Protein AF-A0A921SS29-F1 (afdb_monomer_lite)

Structure (mmCIF, N/CA/C/O backbone):
data_AF-A0A921SS29-F1
#
_entry.id   AF-A0A921SS29-F1
#
loop_
_atom_site.group_PDB
_atom_site.id
_atom_site.type_symbol
_atom_site.label_atom_id
_atom_site.label_alt_id
_atom_site.label_comp_id
_atom_site.label_asym_id
_atom_site.label_entity_id
_atom_site.label_seq_id
_atom_site.pdbx_PDB_ins_code
_atom_site.Cartn_x
_atom_site.Cartn_y
_atom_site.Cartn_z
_atom_site.occupancy
_atom_site.B_iso_or_equiv
_atom_site.auth_seq_id
_atom_site.auth_comp_id
_atom_site.auth_asym_id
_atom_site.auth_atom_id
_atom_site.pdbx_PDB_model_num
ATOM 1 N N . MET A 1 1 ? -11.984 15.718 1.045 1.00 60.31 1 MET A N 1
ATOM 2 C CA . MET A 1 1 ? -11.430 14.626 1.868 1.00 60.31 1 MET A CA 1
ATOM 3 C C . MET A 1 1 ? -12.559 13.961 2.644 1.00 60.31 1 MET A C 1
ATOM 5 O O . MET A 1 1 ? -13.223 14.643 3.411 1.00 60.31 1 MET A O 1
ATOM 9 N N . ASP A 1 2 ? -12.836 12.683 2.369 1.00 80.19 2 ASP A N 1
ATOM 10 C CA . ASP A 1 2 ? -13.837 11.865 3.083 1.00 80.19 2 ASP A CA 1
ATOM 11 C C . ASP A 1 2 ? -13.254 11.459 4.448 1.00 80.19 2 ASP A C 1
ATOM 13 O O . ASP A 1 2 ? -12.187 10.848 4.505 1.00 80.19 2 ASP A O 1
ATOM 17 N N . GLU A 1 3 ? -13.930 11.812 5.544 1.00 81.38 3 GLU A N 1
ATOM 18 C CA . GLU A 1 3 ? -13.481 11.567 6.923 1.00 81.38 3 GLU A CA 1
ATOM 19 C C . GLU A 1 3 ? -13.143 10.090 7.183 1.00 81.38 3 GLU A C 1
ATOM 21 O O . GLU A 1 3 ? -12.163 9.791 7.869 1.00 81.38 3 GLU A O 1
ATOM 26 N N . ARG A 1 4 ? -13.887 9.149 6.576 1.00 84.06 4 ARG A N 1
ATOM 27 C CA . ARG A 1 4 ? -13.598 7.713 6.727 1.00 84.06 4 ARG A CA 1
ATOM 28 C C . ARG A 1 4 ? -12.243 7.334 6.136 1.00 84.06 4 ARG A C 1
ATOM 30 O O . ARG A 1 4 ? -11.561 6.480 6.696 1.00 84.06 4 ARG A O 1
ATOM 37 N N . LYS A 1 5 ? -11.851 7.964 5.024 1.00 78.56 5 LYS A N 1
ATOM 38 C CA . LYS A 1 5 ? -10.570 7.703 4.352 1.00 78.56 5 LYS A CA 1
ATOM 39 C C . LYS A 1 5 ? -9.403 8.223 5.175 1.00 78.56 5 LYS A C 1
ATOM 41 O O . LYS A 1 5 ? -8.446 7.491 5.398 1.00 78.56 5 LYS A O 1
ATOM 46 N N . GLU A 1 6 ? -9.515 9.441 5.706 1.00 79.44 6 GLU A N 1
ATOM 47 C CA . GLU A 1 6 ? -8.480 9.987 6.589 1.00 79.44 6 GLU A CA 1
ATOM 48 C C . GLU A 1 6 ? -8.333 9.120 7.846 1.00 79.44 6 GLU A C 1
ATOM 50 O O . GLU A 1 6 ? -7.212 8.819 8.255 1.00 79.44 6 GLU A O 1
ATOM 55 N N . LEU A 1 7 ? -9.440 8.631 8.418 1.00 83.75 7 LEU A N 1
ATOM 56 C CA . LEU A 1 7 ? -9.383 7.694 9.539 1.00 83.75 7 LEU A CA 1
ATOM 57 C C . LEU A 1 7 ? -8.688 6.382 9.145 1.00 83.75 7 LEU A C 1
ATOM 59 O O . LEU A 1 7 ? -7.780 5.940 9.846 1.00 83.75 7 LEU A O 1
ATOM 63 N N . ALA A 1 8 ? -9.046 5.790 8.004 1.00 86.38 8 ALA A N 1
ATOM 64 C CA . ALA A 1 8 ? -8.405 4.583 7.487 1.00 86.38 8 ALA A CA 1
ATOM 65 C C . ALA A 1 8 ? -6.886 4.760 7.307 1.00 86.38 8 ALA A C 1
ATOM 67 O O . ALA A 1 8 ? -6.098 3.913 7.744 1.00 86.38 8 ALA A O 1
ATOM 68 N N . ARG A 1 9 ? -6.459 5.888 6.735 1.00 81.38 9 ARG A N 1
ATOM 69 C CA . ARG A 1 9 ? -5.048 6.236 6.551 1.00 81.38 9 ARG A CA 1
ATOM 70 C C . ARG A 1 9 ? -4.298 6.313 7.876 1.00 81.38 9 ARG A C 1
ATOM 72 O O . ARG A 1 9 ? -3.230 5.716 8.021 1.00 81.38 9 ARG A O 1
ATOM 79 N N . ARG A 1 10 ? -4.867 7.001 8.871 1.00 80.62 10 ARG A N 1
ATOM 80 C CA . ARG A 1 10 ? -4.282 7.101 10.221 1.00 80.62 10 ARG A CA 1
ATOM 81 C C . ARG A 1 10 ? -4.167 5.738 10.887 1.00 80.62 10 ARG A C 1
ATOM 83 O O . ARG A 1 10 ? -3.135 5.439 11.483 1.00 80.62 10 ARG A O 1
ATOM 90 N N . LEU A 1 11 ? -5.186 4.895 10.735 1.00 85.38 11 LEU A N 1
ATOM 91 C CA . LEU A 1 11 ? -5.178 3.533 11.259 1.00 85.38 11 LEU A CA 1
ATOM 92 C C . LEU A 1 11 ? -4.063 2.680 10.629 1.00 85.38 11 LEU A C 1
ATOM 94 O O . LEU A 1 11 ? -3.396 1.960 11.365 1.00 85.38 11 LEU A O 1
ATOM 98 N N . ARG A 1 12 ? -3.786 2.798 9.320 1.00 83.44 12 ARG A N 1
ATOM 99 C CA . ARG A 1 12 ? -2.653 2.101 8.665 1.00 83.44 12 ARG A CA 1
ATOM 100 C C . ARG A 1 12 ? -1.300 2.591 9.165 1.00 83.44 12 ARG A C 1
ATOM 102 O O . ARG A 1 12 ? -0.453 1.777 9.510 1.00 83.44 12 ARG A O 1
ATOM 109 N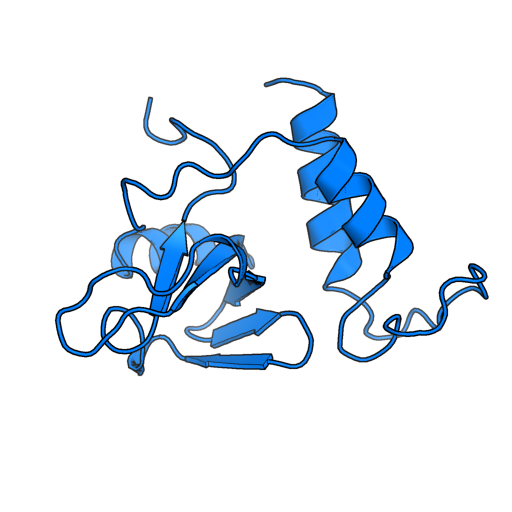 N . GLN A 1 13 ? -1.112 3.906 9.267 1.00 77.25 13 GLN A N 1
ATOM 110 C CA . GLN A 1 13 ? 0.130 4.489 9.794 1.00 77.25 13 GLN A CA 1
ATOM 111 C C . GLN A 1 13 ? 0.417 3.999 11.220 1.00 77.25 13 GLN A C 1
ATOM 113 O O . GLN A 1 13 ? 1.532 3.587 11.543 1.00 77.25 13 GLN A O 1
ATOM 118 N N . MET A 1 14 ? -0.616 3.992 12.066 1.00 75.94 14 MET A N 1
ATOM 119 C CA . MET A 1 14 ? -0.530 3.456 13.422 1.00 75.94 14 MET A CA 1
ATOM 120 C C . MET A 1 14 ? -0.345 1.937 13.441 1.00 75.94 14 MET A C 1
ATOM 122 O O . MET A 1 14 ? 0.276 1.422 14.364 1.00 75.94 14 MET A O 1
ATOM 126 N N . ALA A 1 15 ? -0.867 1.214 12.446 1.00 75.06 15 ALA A N 1
ATOM 127 C CA . ALA A 1 15 ? -0.663 -0.220 12.348 1.00 75.06 15 ALA A CA 1
ATOM 128 C C . ALA A 1 15 ? 0.817 -0.545 12.142 1.00 75.06 15 ALA A C 1
ATOM 130 O O . ALA A 1 15 ? 1.311 -1.383 12.875 1.00 75.06 15 ALA A O 1
ATOM 131 N N . VAL A 1 16 ? 1.534 0.138 11.243 1.00 63.50 16 VAL A N 1
ATOM 132 C CA . VAL A 1 16 ? 2.953 -0.152 10.927 1.00 63.50 16 VAL A CA 1
ATOM 133 C C . VAL A 1 16 ? 3.911 0.208 12.079 1.00 63.50 16 VAL A C 1
ATOM 135 O O . VAL A 1 16 ? 5.004 -0.342 12.185 1.00 63.50 16 VAL A O 1
ATOM 138 N N . THR A 1 17 ? 3.497 1.091 12.992 1.00 56.06 17 THR A N 1
ATOM 139 C CA . THR A 1 17 ? 4.361 1.613 14.061 1.00 56.06 17 THR A CA 1
ATOM 140 C C . THR A 1 17 ? 4.114 0.892 15.389 1.00 56.06 17 THR A C 1
ATOM 142 O O . THR A 1 17 ? 3.393 1.387 16.253 1.00 56.06 17 THR A O 1
ATOM 145 N N . THR A 1 18 ? 4.741 -0.265 15.594 1.00 54.75 18 THR A N 1
ATOM 146 C CA . THR A 1 18 ? 4.839 -0.888 16.930 1.00 54.75 18 THR A CA 1
ATOM 147 C C . THR A 1 18 ? 6.278 -1.271 17.262 1.00 54.75 18 THR A C 1
ATOM 149 O O . THR A 1 18 ? 6.592 -2.430 17.517 1.00 54.75 18 THR A O 1
ATOM 152 N N . GLY A 1 19 ? 7.160 -0.270 17.277 1.00 51.75 19 GLY A N 1
ATOM 153 C CA . GLY A 1 19 ? 8.286 -0.259 18.210 1.00 51.75 19 GLY A CA 1
ATOM 154 C C . GLY A 1 19 ? 7.775 0.268 19.553 1.00 51.75 19 GLY A C 1
ATOM 155 O O . GLY A 1 19 ? 7.129 1.310 19.584 1.00 51.75 19 GLY A O 1
ATOM 156 N N . ASP A 1 20 ? 7.994 -0.487 20.628 1.00 55.94 20 ASP A N 1
ATOM 157 C CA . ASP A 1 20 ? 7.625 -0.230 22.037 1.00 55.94 20 ASP A CA 1
ATOM 158 C C . ASP A 1 20 ? 6.153 -0.390 22.475 1.00 55.94 20 ASP A C 1
ATOM 160 O O . ASP A 1 20 ? 5.904 -0.672 23.651 1.00 55.94 20 ASP A O 1
ATOM 164 N N . LEU A 1 21 ? 5.157 -0.313 21.588 1.00 56.47 21 LEU A N 1
ATOM 165 C CA . LEU A 1 21 ? 3.767 -0.630 21.957 1.00 56.47 21 LEU A CA 1
ATOM 166 C C . LEU A 1 21 ? 3.534 -2.147 21.947 1.00 56.47 21 LEU A C 1
ATOM 168 O O . LEU A 1 21 ? 3.169 -2.739 20.933 1.00 56.47 21 LEU A O 1
ATOM 172 N N . SER A 1 22 ? 3.719 -2.781 23.107 1.00 54.22 22 SER A N 1
ATOM 173 C CA . SER A 1 22 ? 3.240 -4.149 23.329 1.00 54.22 22 SER A CA 1
ATOM 174 C C . SER A 1 22 ? 1.730 -4.204 23.073 1.00 54.22 22 SER A C 1
ATOM 176 O O . SER A 1 22 ? 0.977 -3.401 23.625 1.00 54.22 22 SER A O 1
ATOM 178 N N . CYS A 1 23 ? 1.287 -5.136 22.223 1.00 64.88 23 CYS A N 1
ATOM 179 C CA . CYS A 1 23 ? -0.129 -5.390 21.946 1.00 64.88 23 CYS A CA 1
ATOM 180 C C . CYS A 1 23 ? -0.943 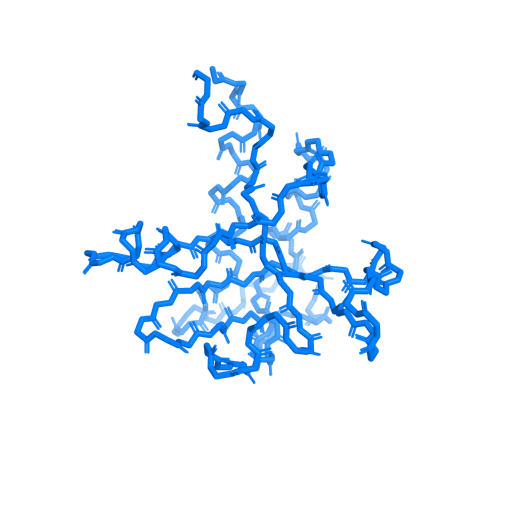-5.406 23.254 1.00 64.88 23 CYS A C 1
ATOM 182 O O . CYS A 1 23 ? -0.636 -6.179 24.158 1.00 64.88 23 CYS A O 1
ATOM 184 N N . LEU A 1 24 ? -2.003 -4.594 23.346 1.00 62.69 24 LEU A N 1
ATOM 185 C CA . LEU A 1 24 ? -2.841 -4.479 24.552 1.00 62.69 24 LEU A CA 1
ATOM 186 C C . LEU A 1 24 ? -3.758 -5.701 24.800 1.00 62.69 24 LEU A C 1
ATOM 188 O O . LEU A 1 24 ? -4.650 -5.625 25.639 1.00 62.69 24 LEU A O 1
ATOM 192 N N . GLY A 1 25 ? -3.575 -6.811 24.074 1.00 63.09 25 GLY A N 1
ATOM 193 C CA . GLY A 1 25 ? -4.435 -7.999 24.171 1.00 63.09 25 GLY A CA 1
ATOM 194 C C . GLY A 1 25 ? -5.793 -7.790 23.502 1.00 63.09 25 GLY A C 1
ATOM 195 O O . GLY A 1 25 ? -6.838 -7.877 24.141 1.00 63.09 25 GLY A O 1
ATOM 196 N N . CYS A 1 26 ? -5.788 -7.458 22.208 1.00 68.12 26 CYS A N 1
ATOM 197 C CA . CYS A 1 26 ? -7.012 -7.149 21.468 1.00 68.12 26 CYS A CA 1
ATOM 198 C C . CYS A 1 26 ? -7.876 -8.373 21.102 1.00 68.12 26 CYS A C 1
ATOM 200 O O . CYS A 1 26 ? -8.930 -8.188 20.496 1.00 68.12 26 CYS A O 1
ATOM 202 N N . GLY A 1 27 ? -7.452 -9.606 21.406 1.00 66.19 27 GLY A N 1
ATOM 203 C CA . GLY A 1 27 ? -8.137 -10.844 21.008 1.00 66.19 27 GLY A CA 1
ATOM 204 C C . GLY A 1 27 ? -7.889 -11.280 19.555 1.00 66.19 27 GLY A C 1
ATOM 205 O O . GLY A 1 27 ? -8.384 -12.324 19.131 1.00 66.19 27 GLY A O 1
ATOM 206 N N . TYR A 1 28 ? -7.128 -10.490 18.785 1.00 67.50 28 TYR A N 1
ATOM 207 C CA . TYR A 1 28 ? -6.680 -10.781 17.414 1.00 67.50 28 TYR A CA 1
ATOM 208 C C . TYR A 1 28 ? -5.159 -10.992 17.364 1.00 67.50 28 TYR A C 1
ATOM 210 O O . TYR A 1 28 ? -4.506 -10.631 16.390 1.00 67.50 28 TYR A O 1
ATOM 218 N N . GLU A 1 29 ? -4.563 -11.545 18.424 1.00 62.28 29 GLU A N 1
ATOM 219 C CA . GLU A 1 29 ? -3.106 -11.579 18.634 1.00 62.28 29 GLU A CA 1
ATOM 220 C C . GLU A 1 29 ? -2.332 -12.294 17.513 1.00 62.28 29 GLU A C 1
ATOM 222 O O . GLU A 1 29 ? -1.126 -12.081 17.352 1.00 62.28 29 GLU A O 1
ATOM 227 N N . ARG A 1 30 ? -3.015 -13.105 16.696 1.00 59.47 30 ARG A N 1
ATOM 228 C CA . ARG A 1 30 ? -2.459 -13.679 15.467 1.00 59.47 30 ARG A CA 1
ATOM 229 C C . ARG A 1 30 ? -2.195 -12.558 14.453 1.00 59.47 30 ARG A C 1
ATOM 231 O O . ARG A 1 30 ? -3.091 -12.145 13.728 1.00 59.47 30 ARG A O 1
ATOM 238 N N . GLY A 1 31 ? -0.951 -12.083 14.404 1.00 61.56 31 GLY A N 1
ATOM 239 C CA . GLY A 1 31 ? -0.502 -11.071 13.440 1.00 61.56 31 GLY A CA 1
ATOM 240 C C . GLY A 1 31 ? -0.307 -9.663 14.009 1.00 61.56 31 GLY A C 1
ATOM 241 O O . GLY A 1 31 ? -0.185 -8.730 13.222 1.00 61.56 31 GLY A O 1
ATOM 242 N N . CYS A 1 32 ? -0.260 -9.491 15.338 1.00 66.44 32 CYS A N 1
ATOM 243 C CA . CYS A 1 32 ? 0.043 -8.205 15.993 1.00 66.44 32 CYS A CA 1
ATOM 244 C C . CYS A 1 32 ? 1.554 -7.895 16.163 1.00 66.44 32 CYS A C 1
ATOM 246 O O . CYS A 1 32 ? 1.896 -6.932 16.839 1.00 66.44 32 CYS A O 1
ATOM 248 N N . SER A 1 33 ? 2.449 -8.748 15.645 1.00 64.81 33 SER A N 1
ATOM 249 C CA . SER A 1 33 ? 3.911 -8.699 15.867 1.00 64.81 33 SER A CA 1
ATOM 250 C C . SER A 1 33 ? 4.607 -7.682 14.935 1.00 64.81 33 SER A C 1
ATOM 252 O O . SER A 1 33 ? 4.127 -6.564 14.800 1.00 64.81 33 SER A O 1
ATOM 254 N N . VAL A 1 34 ? 5.695 -8.051 14.245 1.00 60.66 34 VAL A N 1
ATOM 255 C CA . VAL A 1 34 ? 6.398 -7.216 13.237 1.00 60.66 34 VAL A CA 1
ATOM 256 C C . VAL A 1 34 ? 5.485 -6.689 12.124 1.00 60.66 34 VAL A C 1
ATOM 258 O O . VAL A 1 34 ? 5.826 -5.754 11.412 1.00 60.66 34 VAL A O 1
ATOM 261 N N . HIS A 1 35 ? 4.300 -7.281 12.005 1.00 66.25 35 HIS A N 1
ATOM 262 C CA . HIS A 1 35 ? 3.265 -6.897 11.066 1.00 66.25 35 HIS A CA 1
ATOM 263 C C . HIS A 1 35 ? 2.466 -5.655 11.487 1.00 66.25 35 HIS A C 1
ATOM 265 O O . HIS A 1 35 ? 1.696 -5.121 10.684 1.00 66.25 35 HIS A O 1
ATOM 271 N N . GLY A 1 36 ? 2.582 -5.221 12.748 1.00 71.38 36 GLY A N 1
ATOM 272 C CA . GLY A 1 36 ? 1.779 -4.136 13.297 1.00 71.38 36 GLY A CA 1
ATOM 273 C C . GLY A 1 36 ? 0.467 -4.576 13.946 1.00 71.38 36 GLY A C 1
ATOM 274 O O . GLY A 1 36 ? 0.173 -5.766 14.006 1.00 71.38 36 GLY A O 1
ATOM 275 N N . CYS A 1 37 ? -0.393 -3.650 14.381 1.00 79.88 37 CYS A N 1
ATOM 276 C CA . CYS A 1 37 ? -1.669 -4.002 15.032 1.00 79.88 37 CYS A CA 1
ATOM 277 C C . CYS A 1 37 ? -2.744 -4.527 14.054 1.00 79.88 37 CYS A C 1
ATOM 279 O O . CYS A 1 37 ? -3.249 -3.783 13.209 1.00 79.88 37 CYS A O 1
ATOM 281 N N . ALA A 1 38 ? -3.189 -5.779 14.238 1.00 78.56 38 ALA A N 1
ATOM 282 C CA . ALA A 1 38 ? -4.180 -6.431 13.370 1.00 78.56 38 ALA A CA 1
ATOM 283 C C . ALA A 1 38 ? -5.558 -5.744 13.348 1.00 78.56 38 ALA A C 1
ATOM 285 O O . ALA A 1 38 ? -6.198 -5.677 12.298 1.00 78.56 38 ALA A O 1
ATOM 286 N N . VAL A 1 39 ? -6.007 -5.192 14.482 1.00 80.44 39 VAL A N 1
ATOM 287 C CA . VAL A 1 39 ? -7.297 -4.481 14.568 1.00 80.44 39 VAL A CA 1
ATOM 288 C C . VAL A 1 39 ? -7.267 -3.190 13.763 1.00 80.44 39 VAL A C 1
ATOM 290 O O . VAL A 1 39 ? -8.221 -2.900 13.047 1.00 80.44 39 VAL A O 1
ATOM 293 N N . LEU A 1 40 ? -6.173 -2.429 13.849 1.00 82.06 40 LEU A N 1
ATOM 294 C CA . LEU A 1 40 ? -6.045 -1.166 13.123 1.00 82.06 40 LEU A CA 1
ATOM 295 C C . LEU A 1 40 ? -5.999 -1.401 11.610 1.00 82.06 40 LEU A C 1
ATOM 297 O O . LEU A 1 40 ? -6.680 -0.687 10.876 1.00 82.06 40 LEU A O 1
ATOM 301 N N . ARG A 1 41 ? -5.289 -2.445 11.154 1.00 79.50 41 ARG A N 1
ATOM 302 C CA . ARG A 1 41 ? -5.311 -2.861 9.741 1.00 79.50 41 ARG A CA 1
ATOM 303 C C . ARG A 1 41 ? -6.727 -3.195 9.289 1.00 79.50 41 ARG A C 1
ATOM 305 O O . ARG A 1 41 ? -7.244 -2.554 8.382 1.00 79.50 41 ARG A O 1
ATOM 312 N N . ARG A 1 42 ? -7.402 -4.110 9.996 1.00 83.00 42 ARG A N 1
ATOM 313 C CA . ARG A 1 42 ? -8.748 -4.547 9.603 1.00 83.00 42 ARG A CA 1
ATOM 314 C C . ARG A 1 42 ? -9.767 -3.410 9.631 1.00 83.00 42 ARG A C 1
ATOM 316 O O . ARG A 1 42 ? -10.628 -3.343 8.760 1.00 83.00 42 ARG A O 1
ATOM 323 N N . ALA A 1 43 ? -9.688 -2.527 10.624 1.00 86.88 43 ALA A N 1
ATOM 324 C CA . ALA A 1 43 ? -10.542 -1.348 10.695 1.00 86.88 43 ALA A CA 1
ATOM 325 C C . ALA A 1 43 ? -10.298 -0.415 9.504 1.00 86.88 43 ALA A C 1
ATOM 327 O O . ALA A 1 43 ? -11.256 0.083 8.920 1.00 86.88 43 ALA A O 1
ATOM 328 N N . SER A 1 44 ? -9.040 -0.223 9.106 1.00 85.00 44 SER A N 1
ATOM 329 C CA . SER A 1 44 ? -8.709 0.566 7.924 1.00 85.00 44 SER A CA 1
ATOM 330 C C . SER A 1 44 ? -9.278 -0.030 6.634 1.00 85.00 44 SER A C 1
ATOM 332 O O . SER A 1 44 ? -9.920 0.688 5.865 1.00 85.00 44 SER A O 1
ATOM 334 N N . ASP A 1 45 ? -9.132 -1.344 6.439 1.00 81.75 45 ASP A N 1
ATOM 335 C CA . ASP A 1 45 ? -9.645 -2.048 5.254 1.00 81.75 45 ASP A CA 1
ATOM 336 C C . ASP A 1 45 ? -11.167 -1.922 5.109 1.00 81.75 45 ASP A C 1
ATOM 338 O O . ASP A 1 45 ? -11.694 -1.910 4.002 1.00 81.75 45 ASP A O 1
ATOM 342 N N . LEU A 1 46 ? -11.892 -1.822 6.227 1.00 84.00 46 LEU A N 1
A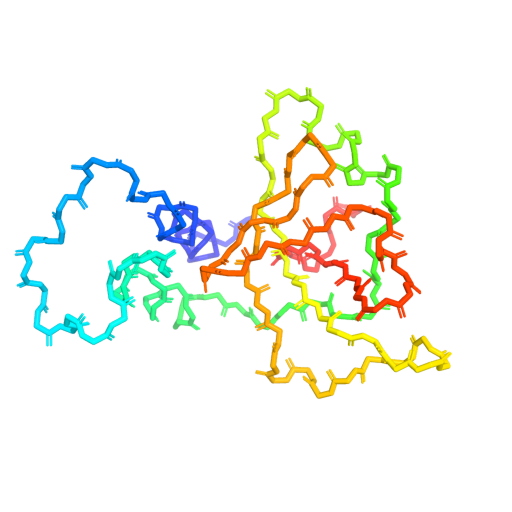TOM 343 C CA . LEU A 1 46 ? -13.344 -1.627 6.226 1.00 84.00 46 LEU A CA 1
ATOM 344 C C . LEU A 1 46 ? -13.759 -0.176 5.939 1.00 84.00 46 LEU A C 1
ATOM 346 O O . LEU A 1 46 ? -14.901 0.064 5.544 1.00 84.00 46 LEU A O 1
ATOM 350 N N . LEU A 1 47 ? -12.877 0.797 6.182 1.00 84.19 47 LEU A N 1
ATOM 351 C CA . LEU A 1 47 ? -13.202 2.224 6.124 1.00 84.19 47 LEU A CA 1
ATOM 352 C C . LEU A 1 47 ? -12.860 2.876 4.778 1.00 84.19 47 LEU A C 1
ATOM 354 O O . LEU A 1 47 ? -13.583 3.786 4.350 1.00 84.19 47 LEU A O 1
ATOM 358 N N . ALA A 1 48 ? -11.788 2.435 4.118 1.00 74.25 48 ALA A N 1
ATOM 359 C CA . ALA A 1 48 ? -11.270 3.050 2.896 1.00 74.25 48 ALA A CA 1
ATOM 360 C C . ALA A 1 48 ? -11.675 2.315 1.601 1.00 74.25 48 ALA A C 1
ATOM 362 O O . ALA A 1 48 ? -11.908 1.109 1.615 1.00 74.25 48 ALA A O 1
ATOM 363 N N . PRO A 1 49 ? -11.761 3.043 0.469 1.00 64.31 49 PRO A N 1
ATOM 364 C CA . PRO A 1 49 ? -11.986 2.460 -0.854 1.00 64.31 49 PRO A CA 1
ATOM 365 C C . PRO A 1 49 ? -10.760 1.680 -1.359 1.00 64.31 49 PRO A C 1
ATOM 367 O O . PRO A 1 49 ? -9.672 1.776 -0.794 1.00 64.31 49 PRO A O 1
ATOM 370 N N . ALA A 1 50 ? -10.946 0.952 -2.465 1.00 71.75 50 ALA A N 1
ATOM 371 C CA . ALA A 1 50 ? -9.850 0.347 -3.216 1.00 71.75 50 ALA A CA 1
ATOM 372 C C . ALA A 1 50 ? -8.865 1.419 -3.721 1.00 71.75 50 ALA A C 1
ATOM 374 O O . ALA A 1 50 ? -9.278 2.512 -4.117 1.00 71.75 50 ALA A O 1
ATOM 375 N N . VAL A 1 51 ? -7.577 1.081 -3.699 1.00 81.94 51 VAL A N 1
ATOM 376 C CA . VAL A 1 51 ? -6.480 1.901 -4.228 1.00 81.94 51 VAL A CA 1
ATOM 377 C C . VAL A 1 51 ? -6.596 2.002 -5.749 1.00 81.94 51 VAL A C 1
ATOM 379 O O . VAL A 1 51 ? -6.942 1.020 -6.410 1.00 81.94 51 VAL A O 1
ATOM 382 N N . ASP A 1 52 ? -6.295 3.174 -6.312 1.00 85.81 52 ASP A N 1
ATOM 383 C CA . ASP A 1 52 ? -6.135 3.304 -7.760 1.00 85.81 52 ASP A CA 1
ATOM 384 C C . ASP A 1 52 ? -4.768 2.759 -8.180 1.00 85.81 52 ASP A C 1
ATOM 386 O O . ASP A 1 52 ? -3.730 3.390 -7.985 1.00 85.81 52 ASP A O 1
ATOM 390 N N . ILE A 1 53 ? -4.787 1.558 -8.749 1.00 88.75 53 ILE A N 1
ATOM 391 C CA . ILE A 1 53 ? -3.590 0.828 -9.175 1.00 88.75 53 ILE A CA 1
ATOM 392 C C . ILE A 1 53 ? -3.219 1.083 -10.643 1.00 88.75 53 ILE A C 1
ATOM 394 O O . ILE A 1 53 ? -2.345 0.414 -11.186 1.00 88.75 53 ILE A O 1
ATOM 398 N N . ASN A 1 54 ? -3.887 2.018 -11.326 1.00 88.50 54 ASN A N 1
ATOM 399 C CA . ASN A 1 54 ? -3.637 2.255 -12.751 1.00 88.50 54 ASN A CA 1
ATOM 400 C C . ASN A 1 54 ? -2.415 3.146 -13.003 1.00 88.50 54 ASN A C 1
ATOM 402 O O . ASN A 1 54 ? -1.873 3.149 -14.109 1.00 88.50 54 ASN A O 1
ATOM 406 N N . LYS A 1 55 ? -1.983 3.913 -11.995 1.00 89.62 55 LYS A N 1
ATOM 407 C CA . LYS A 1 55 ? -0.864 4.851 -12.106 1.00 89.62 55 LYS A CA 1
ATOM 408 C C . LYS A 1 55 ? 0.141 4.622 -10.972 1.00 89.62 55 LYS A C 1
ATOM 410 O O . LYS A 1 55 ? -0.065 5.147 -9.877 1.00 89.62 55 LYS A O 1
ATOM 415 N N . PRO A 1 56 ? 1.221 3.856 -11.210 1.00 93.38 56 PRO A N 1
ATOM 416 C CA . PRO A 1 56 ? 2.279 3.714 -10.221 1.00 93.38 56 PRO A CA 1
ATOM 417 C C . PRO A 1 56 ? 3.010 5.044 -10.027 1.00 93.38 56 PRO A C 1
ATOM 419 O O . PRO A 1 56 ? 3.178 5.825 -10.967 1.00 93.38 56 PRO A O 1
ATOM 422 N N . ILE A 1 57 ? 3.460 5.290 -8.801 1.00 94.50 57 ILE A N 1
ATOM 423 C CA . ILE A 1 57 ? 4.200 6.494 -8.428 1.00 94.50 57 ILE A CA 1
ATOM 424 C C . ILE A 1 57 ? 5.604 6.410 -9.049 1.00 94.50 57 ILE A C 1
ATOM 426 O O . ILE A 1 57 ? 6.287 5.398 -8.872 1.00 94.50 57 ILE A O 1
ATOM 430 N N . PRO A 1 58 ? 6.102 7.436 -9.749 1.00 95.44 58 PRO A N 1
ATOM 431 C CA . PRO A 1 58 ? 7.511 7.495 -10.123 1.00 95.44 58 PRO A CA 1
ATOM 432 C C . PRO A 1 58 ? 8.412 7.538 -8.878 1.00 95.44 58 PRO A C 1
ATOM 434 O O . PRO A 1 58 ? 8.116 8.239 -7.909 1.00 95.44 58 PRO A O 1
ATOM 437 N N . LEU A 1 59 ? 9.534 6.813 -8.875 1.00 95.50 59 LEU A N 1
ATOM 438 C CA . LEU A 1 59 ? 10.390 6.708 -7.683 1.00 95.50 59 LEU A CA 1
ATOM 439 C C . LEU A 1 59 ? 10.926 8.076 -7.226 1.00 95.50 59 LEU A C 1
ATOM 441 O O . LEU A 1 59 ? 11.074 8.329 -6.032 1.00 95.50 59 LEU A O 1
ATOM 445 N N . GLU A 1 60 ? 11.213 8.976 -8.163 1.00 95.94 60 GLU A N 1
ATOM 446 C CA . GLU A 1 60 ? 11.627 10.346 -7.877 1.00 95.94 60 GLU A CA 1
ATOM 447 C C . GLU A 1 60 ? 10.546 11.158 -7.152 1.00 95.94 60 GLU A C 1
ATOM 449 O O . GLU A 1 60 ? 10.865 11.919 -6.237 1.00 95.94 60 GLU A O 1
ATOM 454 N N . GLU A 1 61 ? 9.276 10.958 -7.503 1.00 95.12 61 GLU A N 1
ATOM 455 C CA . GLU A 1 61 ? 8.140 11.603 -6.845 1.00 95.12 61 GLU A CA 1
ATOM 456 C C . GLU A 1 61 ? 7.969 11.048 -5.432 1.00 95.12 61 GLU A C 1
ATOM 458 O O . GLU A 1 61 ? 7.808 11.801 -4.469 1.00 95.12 61 GLU A O 1
ATOM 463 N N . LEU A 1 62 ? 8.096 9.729 -5.291 1.00 93.94 62 LEU A N 1
ATOM 464 C CA . LEU A 1 62 ? 8.034 9.062 -4.002 1.00 93.94 62 LEU A CA 1
ATOM 465 C C . LEU A 1 62 ? 9.146 9.552 -3.054 1.00 93.94 62 LEU A C 1
ATOM 467 O O . LEU A 1 62 ? 8.878 9.883 -1.896 1.00 93.94 62 LEU A O 1
ATOM 471 N N . ARG A 1 63 ? 10.379 9.689 -3.558 1.00 95.75 63 ARG A N 1
ATOM 472 C CA . ARG A 1 63 ? 11.515 10.284 -2.831 1.00 95.75 63 ARG A CA 1
ATOM 473 C C . ARG A 1 63 ? 11.258 11.728 -2.424 1.00 95.75 63 ARG A C 1
ATOM 475 O O . ARG A 1 63 ? 11.543 12.088 -1.285 1.00 95.75 63 ARG A O 1
ATOM 482 N N . ALA A 1 64 ? 10.706 12.543 -3.320 1.00 94.88 64 ALA A N 1
ATOM 483 C CA . ALA A 1 64 ? 10.364 13.926 -3.007 1.00 94.88 64 ALA A CA 1
ATOM 484 C C . ALA A 1 64 ? 9.295 14.008 -1.904 1.00 94.88 64 ALA A C 1
ATOM 486 O O . ALA A 1 64 ? 9.434 14.788 -0.962 1.00 94.88 64 ALA A O 1
ATOM 487 N N . ALA A 1 65 ? 8.265 13.163 -1.971 1.00 91.12 65 ALA A N 1
ATOM 488 C CA . ALA A 1 65 ? 7.208 13.104 -0.965 1.00 91.12 65 ALA A CA 1
ATOM 489 C C . ALA A 1 65 ? 7.718 12.640 0.411 1.00 91.12 65 ALA A C 1
ATOM 491 O O . ALA A 1 65 ? 7.196 13.083 1.437 1.00 91.12 65 ALA A O 1
ATOM 492 N N . ALA A 1 66 ? 8.732 11.771 0.429 1.00 91.94 66 ALA A N 1
ATOM 493 C CA . ALA A 1 66 ? 9.334 11.220 1.639 1.00 91.94 66 ALA A CA 1
ATOM 494 C C . ALA A 1 66 ? 10.544 12.006 2.170 1.00 91.94 66 ALA A C 1
ATOM 496 O O . ALA A 1 66 ? 11.173 11.574 3.135 1.00 91.94 66 ALA A O 1
ATOM 497 N N . ALA A 1 67 ? 10.877 13.154 1.569 1.00 92.19 67 ALA A N 1
ATOM 498 C CA . ALA A 1 67 ? 12.098 13.900 1.881 1.00 92.19 67 ALA A CA 1
ATOM 499 C C . ALA A 1 67 ? 12.202 14.331 3.357 1.00 92.19 67 ALA A C 1
ATOM 501 O O . ALA A 1 67 ? 13.298 14.381 3.909 1.00 92.19 67 ALA A O 1
ATOM 502 N N . GLU A 1 68 ? 11.071 14.634 3.999 1.00 87.38 68 GLU A N 1
ATOM 503 C CA . GLU A 1 68 ? 11.033 15.102 5.393 1.00 87.38 68 GLU A CA 1
ATOM 504 C C . GLU A 1 68 ? 10.485 14.063 6.375 1.00 87.38 68 GLU A C 1
ATOM 506 O O . GLU A 1 68 ? 10.748 14.134 7.575 1.00 87.38 68 GLU A O 1
ATOM 511 N N . ARG A 1 69 ? 9.667 13.125 5.893 1.00 85.56 69 ARG A N 1
ATOM 512 C CA . ARG A 1 69 ? 8.958 12.158 6.734 1.00 85.56 69 ARG A CA 1
ATOM 513 C C . ARG A 1 69 ? 8.584 10.913 5.940 1.00 85.56 69 ARG A C 1
ATOM 515 O O . ARG A 1 69 ? 8.318 11.033 4.747 1.00 85.56 69 ARG A O 1
ATOM 522 N N . PRO A 1 70 ? 8.463 9.754 6.603 1.00 88.19 70 PRO A N 1
ATOM 523 C CA . PRO A 1 70 ? 7.948 8.553 5.967 1.00 88.19 70 PRO A CA 1
ATOM 524 C C . PRO A 1 70 ? 6.565 8.764 5.341 1.00 88.19 70 PRO A C 1
ATOM 526 O O . PRO A 1 70 ? 5.701 9.434 5.923 1.00 88.19 70 PRO A O 1
ATOM 529 N N . VAL A 1 71 ? 6.346 8.159 4.176 1.00 89.69 71 VAL A N 1
ATOM 530 C CA . VAL A 1 71 ? 5.059 8.170 3.470 1.00 89.69 71 VAL A CA 1
ATOM 531 C C . VAL A 1 71 ? 4.489 6.764 3.392 1.00 89.69 71 VAL A C 1
ATOM 533 O O . VAL A 1 71 ? 5.212 5.810 3.133 1.00 89.69 71 VAL A O 1
ATOM 536 N N . LEU A 1 72 ? 3.185 6.642 3.624 1.00 88.50 72 LEU A N 1
ATOM 537 C CA . LEU A 1 72 ? 2.471 5.381 3.465 1.00 88.50 72 LEU A CA 1
ATOM 538 C C . LEU A 1 72 ? 2.077 5.210 1.995 1.00 88.50 72 LEU A C 1
ATOM 540 O O . LEU A 1 72 ? 1.454 6.113 1.429 1.00 88.50 72 LEU A O 1
ATOM 544 N N . VAL A 1 73 ? 2.402 4.060 1.416 1.00 91.38 73 VAL A N 1
ATOM 545 C CA . VAL A 1 73 ? 2.065 3.685 0.040 1.00 91.38 73 VAL A CA 1
ATOM 546 C C . VAL A 1 73 ? 1.527 2.261 -0.023 1.00 91.38 73 VAL A C 1
ATOM 548 O O . VAL A 1 73 ? 1.755 1.459 0.883 1.00 91.38 73 VAL A O 1
ATOM 551 N N . PHE A 1 74 ? 0.793 1.956 -1.087 1.00 91.25 74 PHE A N 1
ATOM 552 C CA . PHE A 1 74 ? 0.353 0.599 -1.389 1.00 91.25 74 PHE A CA 1
ATOM 553 C C . PHE A 1 74 ? 1.295 -0.018 -2.418 1.00 91.25 74 PHE A C 1
ATOM 555 O O . PHE A 1 74 ? 1.471 0.550 -3.491 1.00 91.25 74 PHE A O 1
ATOM 562 N N . VAL A 1 75 ? 1.917 -1.144 -2.095 1.00 92.62 75 VAL A N 1
ATOM 563 C CA . VAL A 1 75 ? 2.930 -1.813 -2.913 1.00 92.62 75 VAL A CA 1
ATOM 564 C C . VAL A 1 75 ? 2.326 -3.044 -3.570 1.00 92.62 75 VAL A C 1
ATOM 566 O O . VAL A 1 75 ? 1.638 -3.823 -2.917 1.00 92.62 75 VAL A O 1
ATOM 569 N N . LEU A 1 76 ? 2.595 -3.231 -4.861 1.00 93.38 76 LEU A N 1
ATOM 570 C CA . LEU A 1 76 ? 2.250 -4.442 -5.603 1.00 93.38 76 LEU A CA 1
ATOM 571 C C . LEU A 1 76 ? 3.465 -4.973 -6.343 1.00 93.38 76 LEU A C 1
ATOM 573 O O . LEU A 1 76 ? 4.210 -4.209 -6.960 1.00 93.38 76 LEU A O 1
ATOM 577 N N . CYS A 1 77 ? 3.610 -6.295 -6.337 1.00 93.31 77 CYS A N 1
ATOM 578 C CA . CYS A 1 77 ? 4.620 -6.968 -7.133 1.00 93.31 77 CYS A CA 1
ATOM 579 C C . CYS A 1 77 ? 4.326 -6.821 -8.629 1.00 93.31 77 CYS A C 1
ATOM 581 O O . CYS A 1 77 ? 3.169 -6.814 -9.056 1.00 93.31 77 CYS A O 1
ATOM 583 N N . VAL A 1 78 ? 5.389 -6.764 -9.422 1.00 94.00 78 VAL A N 1
ATOM 584 C CA . VAL A 1 78 ? 5.321 -6.864 -10.879 1.00 94.00 78 VAL A CA 1
ATOM 585 C C . VAL A 1 78 ? 6.044 -8.119 -11.354 1.00 94.00 78 VAL A C 1
ATOM 587 O O . VAL A 1 78 ? 6.944 -8.615 -10.673 1.00 94.00 78 VAL A O 1
ATOM 590 N N . ASP A 1 79 ? 5.621 -8.658 -12.491 1.00 92.56 79 ASP A N 1
ATOM 591 C CA . ASP A 1 79 ? 6.313 -9.755 -13.161 1.00 92.56 79 ASP A CA 1
ATOM 592 C C . ASP A 1 79 ? 7.503 -9.255 -13.999 1.00 92.56 79 ASP A C 1
ATOM 594 O O . ASP A 1 79 ? 7.857 -8.074 -13.987 1.00 92.56 79 ASP A O 1
ATOM 598 N N . GLU A 1 80 ? 8.147 -10.171 -14.726 1.00 90.00 80 GLU A N 1
ATOM 599 C CA . GLU A 1 80 ? 9.322 -9.873 -15.556 1.00 90.00 80 GLU A CA 1
ATOM 600 C C . GLU A 1 80 ? 9.028 -8.871 -16.689 1.00 90.00 80 GLU A C 1
ATOM 602 O O . GLU A 1 80 ? 9.940 -8.174 -17.137 1.00 90.00 80 GLU A O 1
ATOM 607 N N . ASP A 1 81 ? 7.765 -8.762 -17.114 1.00 89.50 81 ASP A N 1
ATOM 608 C CA . ASP A 1 81 ? 7.296 -7.828 -18.142 1.00 89.50 81 ASP A CA 1
ATOM 609 C C . ASP A 1 81 ? 6.798 -6.497 -17.538 1.00 89.50 81 ASP A C 1
ATOM 611 O O . ASP A 1 81 ? 6.327 -5.607 -18.256 1.00 89.50 81 ASP A O 1
ATOM 615 N N . GLY A 1 82 ? 6.897 -6.339 -16.213 1.00 85.69 82 GLY A N 1
ATOM 616 C CA . GLY A 1 82 ? 6.441 -5.158 -15.485 1.00 85.69 82 GLY A CA 1
ATOM 617 C C . GLY A 1 82 ? 4.922 -5.090 -15.298 1.00 85.69 82 GLY A C 1
ATOM 618 O O . GLY A 1 82 ? 4.401 -4.022 -14.970 1.00 85.69 82 GLY A O 1
ATOM 619 N N . GLN A 1 83 ? 4.192 -6.188 -15.517 1.00 89.19 83 GLN A N 1
ATOM 620 C CA . GLN A 1 83 ? 2.751 -6.257 -15.269 1.00 89.19 83 GLN A CA 1
ATOM 621 C C . GLN A 1 83 ? 2.468 -6.544 -13.796 1.00 89.19 83 GLN A C 1
ATOM 623 O O . GLN A 1 83 ? 3.191 -7.298 -13.151 1.00 89.19 83 GLN A O 1
ATOM 628 N N . LEU A 1 84 ? 1.391 -5.967 -13.255 1.00 89.75 84 LEU A N 1
ATOM 629 C CA . LEU A 1 84 ? 1.010 -6.188 -11.860 1.00 89.75 84 LEU A CA 1
ATOM 630 C C . LEU A 1 84 ? 0.622 -7.650 -11.622 1.00 89.75 84 LEU A C 1
ATOM 632 O O . LEU A 1 84 ? -0.310 -8.176 -12.235 1.00 89.75 84 LEU A O 1
ATOM 636 N N . VAL A 1 85 ? 1.299 -8.280 -10.667 1.00 86.25 85 VAL A N 1
ATOM 637 C CA . VAL A 1 85 ? 0.938 -9.602 -10.159 1.00 86.25 85 VAL A CA 1
ATOM 638 C C . VAL A 1 85 ? -0.208 -9.432 -9.173 1.00 86.25 85 VAL A C 1
ATOM 640 O O . VAL A 1 85 ? -0.119 -8.591 -8.288 1.00 86.25 85 VAL A O 1
ATOM 643 N N . ASN A 1 86 ? -1.265 -10.234 -9.346 1.00 83.75 86 ASN A N 1
ATOM 644 C CA . ASN A 1 86 ? -2.456 -10.335 -8.493 1.00 83.75 86 ASN A CA 1
ATOM 645 C C . ASN A 1 86 ? -2.697 -9.126 -7.550 1.00 83.75 86 ASN A C 1
ATOM 647 O O . ASN A 1 86 ? -2.174 -9.114 -6.434 1.00 83.75 86 ASN A O 1
ATOM 651 N N . PRO A 1 87 ? -3.556 -8.165 -7.935 1.00 76.38 87 PRO A N 1
ATOM 652 C CA . PRO A 1 87 ? -3.845 -6.971 -7.136 1.00 76.38 87 PRO A CA 1
ATOM 653 C C . PRO A 1 87 ? -4.314 -7.230 -5.697 1.00 76.38 87 PRO A C 1
ATOM 655 O O . PRO A 1 87 ? -4.234 -6.338 -4.856 1.00 76.38 87 PRO A O 1
ATOM 658 N N . GLU A 1 88 ? -4.805 -8.436 -5.393 1.00 77.94 88 GLU A N 1
ATOM 659 C CA . GLU A 1 88 ? -5.222 -8.823 -4.041 1.00 77.94 88 GLU A CA 1
ATOM 660 C C . GLU A 1 88 ? -4.046 -9.049 -3.078 1.00 77.94 88 GLU A C 1
ATOM 662 O O . GLU A 1 88 ? -4.263 -9.153 -1.872 1.00 77.94 88 GLU A O 1
ATOM 667 N N . TRP A 1 89 ? -2.814 -9.154 -3.584 1.00 82.56 89 TRP A N 1
ATOM 668 C CA . TRP A 1 89 ? -1.609 -9.404 -2.782 1.00 82.56 89 TRP A CA 1
ATOM 669 C C . TRP A 1 89 ? -0.835 -8.137 -2.431 1.00 82.56 89 TRP A C 1
ATOM 671 O O . TRP A 1 89 ? 0.264 -8.228 -1.893 1.00 82.56 89 TRP A O 1
ATOM 681 N N . GLY A 1 90 ? -1.375 -6.963 -2.751 1.00 86.50 90 GLY A N 1
ATOM 682 C CA . GLY A 1 90 ? -0.704 -5.720 -2.415 1.00 86.50 90 GLY A CA 1
ATOM 683 C C . GLY A 1 90 ? -0.675 -5.466 -0.916 1.00 86.50 90 GLY A C 1
ATOM 684 O O . GLY A 1 90 ? -1.606 -5.814 -0.183 1.00 86.50 90 GLY A O 1
ATOM 685 N N . GLU A 1 91 ? 0.400 -4.835 -0.466 1.00 86.62 91 GLU A N 1
ATOM 686 C CA . GLU A 1 91 ? 0.643 -4.565 0.944 1.00 86.62 91 GLU A CA 1
ATOM 687 C C . GLU A 1 91 ? 0.843 -3.071 1.197 1.00 86.62 91 GLU A C 1
ATOM 689 O O . GLU A 1 91 ? 1.240 -2.304 0.323 1.00 86.62 91 GLU A O 1
ATOM 694 N N . TRP A 1 92 ? 0.524 -2.629 2.412 1.00 88.19 92 TRP A N 1
ATOM 695 C CA . TRP A 1 92 ? 0.758 -1.251 2.830 1.00 88.19 92 TRP A CA 1
ATOM 696 C C . TRP A 1 92 ? 2.143 -1.131 3.450 1.00 88.19 92 TRP A C 1
ATOM 698 O O . TRP A 1 92 ? 2.408 -1.743 4.487 1.00 88.19 92 TRP A O 1
ATOM 708 N N . GLU A 1 93 ? 2.987 -0.291 2.860 1.00 89.19 93 GLU A N 1
ATOM 709 C CA . GLU A 1 93 ? 4.371 -0.109 3.285 1.00 89.19 93 GLU A CA 1
ATOM 710 C C . GLU A 1 93 ? 4.690 1.371 3.508 1.00 89.19 93 GLU A C 1
ATOM 712 O O . GLU A 1 93 ? 4.142 2.275 2.869 1.00 89.19 93 GLU A O 1
ATOM 717 N N . MET A 1 94 ? 5.567 1.629 4.470 1.00 89.50 94 MET A N 1
ATOM 718 C CA . MET A 1 94 ? 6.133 2.943 4.727 1.00 89.50 94 MET A CA 1
ATOM 719 C C . MET A 1 94 ? 7.406 3.085 3.906 1.00 89.50 94 MET A C 1
ATOM 721 O O . MET A 1 94 ? 8.330 2.292 4.064 1.00 89.50 94 MET A O 1
ATOM 725 N N . PHE A 1 95 ? 7.463 4.114 3.068 1.00 92.50 95 PHE A N 1
ATOM 726 C CA . PHE A 1 95 ? 8.660 4.462 2.321 1.00 92.50 95 PHE A CA 1
ATOM 727 C C . PHE A 1 95 ? 9.413 5.610 2.996 1.00 92.50 95 PHE A C 1
ATOM 729 O O . PHE A 1 95 ? 8.839 6.678 3.249 1.00 92.50 95 PHE A O 1
ATOM 736 N N . TYR A 1 96 ? 10.699 5.400 3.276 1.00 91.69 96 TYR A N 1
ATOM 737 C CA . TYR A 1 96 ? 11.613 6.429 3.771 1.00 91.69 96 TYR A CA 1
ATOM 738 C C . TYR A 1 96 ? 13.067 6.011 3.547 1.00 91.69 96 TYR A C 1
ATOM 740 O O . TYR A 1 96 ? 13.415 4.855 3.754 1.00 91.69 96 TYR A O 1
ATOM 748 N N . GLY A 1 97 ? 13.933 6.948 3.152 1.00 92.56 97 GLY A N 1
ATOM 749 C CA . GLY A 1 97 ? 15.367 6.664 3.023 1.00 92.56 97 GLY A CA 1
ATOM 750 C C . GLY A 1 97 ? 15.712 5.553 2.023 1.00 92.56 97 GLY A C 1
ATOM 751 O O . GLY A 1 97 ? 16.671 4.829 2.255 1.00 92.56 97 GLY A O 1
ATOM 752 N N . ASP A 1 98 ? 14.949 5.428 0.929 1.00 95.44 98 ASP A N 1
ATOM 753 C CA . ASP A 1 98 ? 15.059 4.349 -0.071 1.00 95.44 98 ASP A CA 1
ATOM 754 C C . ASP A 1 98 ? 14.698 2.938 0.422 1.00 95.44 98 ASP A C 1
ATOM 756 O O . ASP A 1 98 ? 14.941 1.954 -0.281 1.00 95.44 98 ASP A O 1
ATOM 760 N N . GLU A 1 99 ? 14.048 2.836 1.576 1.00 94.06 99 GLU A N 1
ATOM 761 C CA . GLU A 1 99 ? 13.543 1.585 2.134 1.00 94.06 99 GLU A CA 1
ATOM 762 C C . GLU A 1 99 ? 12.017 1.571 2.097 1.00 94.06 99 GLU A C 1
ATOM 764 O O . GLU A 1 99 ? 11.372 2.594 2.341 1.00 94.06 99 GLU A O 1
ATOM 769 N N . PHE A 1 100 ? 11.454 0.400 1.817 1.00 93.12 100 PHE A N 1
ATOM 770 C CA . PHE A 1 100 ? 10.043 0.101 1.985 1.00 93.12 100 PHE A CA 1
ATOM 771 C C . PHE A 1 100 ? 9.888 -0.892 3.133 1.00 93.12 100 PHE A C 1
ATOM 773 O O . PHE A 1 100 ? 10.529 -1.944 3.156 1.00 93.12 100 PHE A O 1
ATOM 780 N N . VAL A 1 101 ? 9.073 -0.523 4.119 1.00 87.50 101 VAL A N 1
ATOM 781 C CA . VAL A 1 101 ? 8.893 -1.301 5.345 1.00 87.50 101 VAL A CA 1
ATOM 782 C C . VAL A 1 101 ? 7.410 -1.438 5.650 1.00 87.50 101 VAL A C 1
ATOM 784 O O . VAL A 1 101 ? 6.722 -0.459 5.942 1.00 87.50 101 VAL A O 1
ATOM 787 N N . GLY A 1 102 ? 6.912 -2.664 5.648 1.00 81.00 102 GLY A N 1
ATOM 788 C CA . GLY A 1 102 ? 5.552 -3.001 6.058 1.00 81.00 102 GLY A CA 1
ATOM 789 C C . GLY A 1 102 ? 5.511 -4.454 6.484 1.00 81.00 102 GLY A C 1
ATOM 790 O O . GLY A 1 102 ? 6.439 -5.183 6.214 1.00 81.00 102 GLY A O 1
ATOM 791 N N . ASN A 1 103 ? 4.498 -4.879 7.235 1.00 71.31 103 ASN A N 1
ATOM 792 C CA . ASN A 1 103 ? 4.177 -6.299 7.426 1.00 71.31 103 ASN A CA 1
ATOM 793 C C . ASN A 1 103 ? 5.358 -7.291 7.686 1.00 71.31 103 ASN A C 1
ATOM 795 O O . ASN A 1 103 ? 5.287 -8.447 7.276 1.00 71.31 103 ASN A O 1
ATOM 799 N N . GLY A 1 104 ? 6.446 -6.891 8.356 1.00 67.06 104 GLY A N 1
ATOM 800 C CA . GLY A 1 104 ? 7.660 -7.716 8.481 1.00 67.06 104 GLY A CA 1
ATOM 801 C C . GLY A 1 104 ? 8.437 -7.979 7.175 1.00 67.06 104 GLY A C 1
ATOM 802 O O . GLY A 1 104 ? 9.427 -8.712 7.212 1.00 67.06 104 GLY A O 1
ATOM 803 N N . THR A 1 105 ? 8.010 -7.403 6.053 1.00 71.19 105 THR A N 1
ATOM 804 C CA . THR A 1 105 ? 8.731 -7.305 4.786 1.00 71.19 105 THR A CA 1
ATOM 805 C C . THR A 1 105 ? 9.628 -6.069 4.790 1.00 71.19 105 THR A C 1
ATOM 807 O O . THR A 1 105 ? 9.387 -5.067 5.473 1.00 71.19 105 THR A O 1
ATOM 810 N N . TYR A 1 106 ? 10.735 -6.188 4.069 1.00 83.69 106 TYR A N 1
ATOM 811 C CA . TYR A 1 106 ? 11.703 -5.122 3.880 1.00 83.69 106 TYR A CA 1
ATOM 812 C C . TYR A 1 106 ? 12.167 -5.182 2.434 1.00 83.69 106 TYR A C 1
ATOM 814 O O . TYR A 1 106 ? 12.716 -6.199 2.000 1.00 83.69 106 TYR A O 1
ATOM 822 N N . ASP A 1 107 ? 11.963 -4.087 1.720 1.00 90.69 107 ASP A N 1
ATOM 823 C CA . ASP A 1 107 ? 12.364 -3.918 0.334 1.00 90.69 107 ASP A CA 1
ATOM 824 C C . ASP A 1 107 ? 13.109 -2.597 0.150 1.00 90.69 107 ASP A C 1
ATOM 826 O O . ASP A 1 107 ? 13.109 -1.718 1.012 1.00 90.69 107 ASP A O 1
ATOM 830 N N . ILE A 1 108 ? 13.793 -2.454 -0.983 1.00 95.31 108 ILE A N 1
ATOM 831 C CA . ILE A 1 108 ? 14.625 -1.278 -1.259 1.00 95.31 108 ILE A CA 1
ATOM 832 C C . ILE A 1 108 ? 14.308 -0.679 -2.620 1.00 95.31 108 ILE A C 1
ATOM 834 O O . ILE A 1 108 ? 13.992 -1.385 -3.575 1.00 95.31 108 ILE A O 1
ATOM 838 N N . ALA A 1 109 ? 14.494 0.633 -2.745 1.00 95.19 109 ALA A N 1
ATOM 839 C CA . ALA A 1 109 ? 14.246 1.395 -3.967 1.00 95.19 109 ALA A CA 1
ATOM 840 C C . ALA A 1 109 ? 15.004 0.867 -5.196 1.00 95.19 109 ALA A C 1
ATOM 842 O O . ALA A 1 109 ? 14.577 1.085 -6.326 1.00 95.19 109 ALA A O 1
ATOM 843 N N . ALA A 1 110 ? 16.106 0.134 -5.003 1.00 95.25 110 ALA A N 1
ATOM 844 C CA . ALA A 1 110 ? 16.791 -0.535 -6.103 1.00 95.25 110 ALA A CA 1
ATOM 845 C C . ALA A 1 110 ? 15.871 -1.533 -6.832 1.00 95.25 110 ALA A C 1
ATOM 847 O O . ALA A 1 110 ? 15.970 -1.675 -8.047 1.00 95.25 110 ALA A O 1
ATOM 848 N N . ASN A 1 111 ? 14.976 -2.215 -6.126 1.00 94.44 111 ASN A N 1
ATOM 849 C CA . ASN A 1 111 ? 14.057 -3.207 -6.686 1.00 94.44 111 ASN A CA 1
ATOM 850 C C . ASN A 1 111 ? 12.822 -2.573 -7.364 1.00 94.44 111 ASN A C 1
ATOM 852 O O . ASN A 1 111 ? 12.092 -3.252 -8.091 1.00 94.44 111 ASN A O 1
ATOM 856 N N . TYR A 1 112 ? 12.621 -1.265 -7.184 1.00 95.31 112 TYR A N 1
ATOM 857 C CA . TYR A 1 112 ? 11.466 -0.532 -7.692 1.00 95.31 112 TYR A CA 1
ATOM 858 C C . TYR A 1 112 ? 11.375 -0.570 -9.223 1.00 95.31 112 TYR A C 1
ATOM 860 O O . TYR A 1 112 ? 12.366 -0.366 -9.92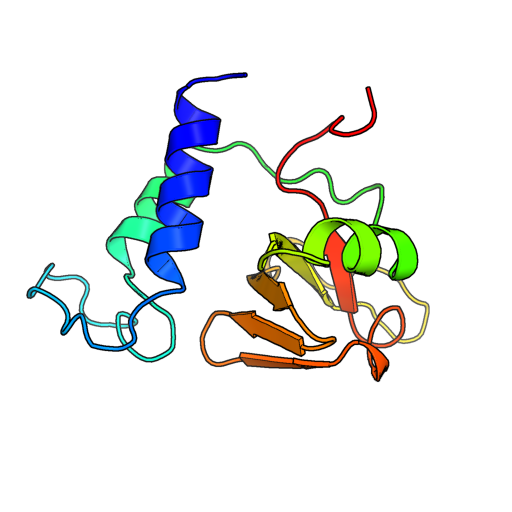7 1.00 95.31 112 TYR A O 1
ATOM 868 N N . GLY A 1 113 ? 10.182 -0.848 -9.744 1.00 93.12 113 GLY A N 1
ATOM 869 C CA . GLY A 1 113 ? 9.905 -1.035 -11.170 1.00 93.12 113 GLY A CA 1
ATOM 870 C C . GLY A 1 113 ? 10.424 -2.352 -11.756 1.00 93.12 113 GLY A C 1
ATOM 871 O O . GLY A 1 113 ? 10.155 -2.627 -12.921 1.00 93.12 113 GLY A O 1
ATOM 872 N N . ARG A 1 114 ? 11.163 -3.159 -10.978 1.00 92.50 114 ARG A N 1
ATOM 873 C CA . ARG A 1 114 ? 11.678 -4.474 -11.397 1.00 92.50 114 ARG A CA 1
ATOM 874 C C . ARG A 1 114 ? 10.929 -5.623 -10.748 1.00 92.50 114 ARG A C 1
ATOM 876 O O . ARG A 1 114 ? 10.649 -6.606 -11.416 1.00 92.50 114 ARG A O 1
ATOM 883 N N . THR A 1 115 ? 10.651 -5.512 -9.453 1.00 93.38 115 THR A N 1
ATOM 884 C CA . THR A 1 115 ? 9.935 -6.551 -8.700 1.00 93.38 115 THR A CA 1
ATOM 885 C C . THR A 1 115 ? 8.663 -6.028 -8.055 1.00 93.38 115 THR A C 1
ATOM 887 O O . THR A 1 115 ? 7.766 -6.817 -7.782 1.00 93.38 115 THR A O 1
ATOM 890 N N . PHE A 1 116 ? 8.547 -4.714 -7.847 1.00 95.00 116 PHE A N 1
ATOM 891 C CA . PHE A 1 116 ? 7.335 -4.079 -7.341 1.00 95.00 116 PHE A CA 1
ATOM 892 C C . PHE A 1 116 ? 7.232 -2.608 -7.748 1.00 95.00 116 PHE A C 1
ATOM 894 O O . PHE A 1 116 ? 8.216 -1.984 -8.152 1.00 95.00 116 PHE A O 1
ATOM 901 N N . VAL A 1 117 ? 6.037 -2.044 -7.599 1.00 96.06 117 VAL A N 1
ATOM 902 C CA . VAL A 1 117 ? 5.739 -0.611 -7.7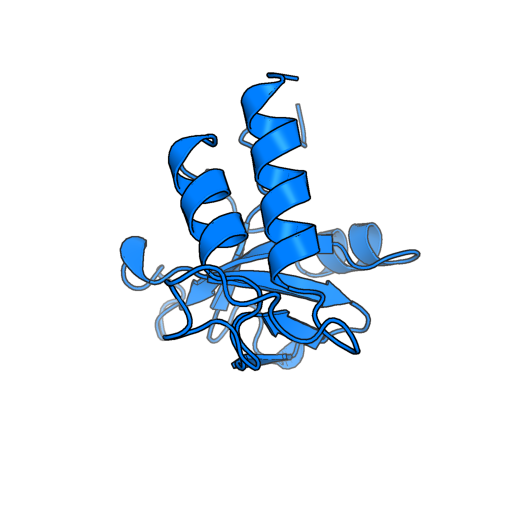28 1.00 96.06 117 VAL A CA 1
ATOM 903 C C . VAL A 1 117 ? 4.794 -0.170 -6.610 1.00 96.06 117 VAL A C 1
ATOM 905 O O . VAL A 1 117 ? 4.146 -1.001 -5.977 1.00 96.06 117 VAL A O 1
ATOM 908 N N . ALA A 1 118 ? 4.718 1.137 -6.363 1.00 94.88 118 ALA A N 1
ATOM 909 C CA . ALA A 1 118 ? 3.901 1.720 -5.309 1.00 94.88 118 ALA A CA 1
ATOM 910 C C . ALA A 1 118 ? 2.804 2.641 -5.861 1.00 94.88 118 ALA A C 1
ATOM 912 O O . ALA A 1 118 ? 2.960 3.251 -6.917 1.00 94.88 118 ALA A O 1
ATOM 913 N N . PHE A 1 119 ? 1.718 2.773 -5.104 1.00 93.25 119 PHE A N 1
ATOM 914 C CA . PHE A 1 119 ? 0.528 3.555 -5.427 1.00 93.25 119 PHE A CA 1
ATOM 915 C C . PHE A 1 119 ? 0.123 4.431 -4.245 1.00 93.25 119 PHE A C 1
ATOM 917 O O . PHE A 1 119 ? 0.330 4.077 -3.076 1.00 93.25 119 PHE A O 1
ATOM 924 N N . TRP A 1 120 ? -0.460 5.591 -4.547 1.00 88.75 120 TRP A N 1
ATOM 925 C CA . TRP A 1 120 ? -0.986 6.480 -3.520 1.00 88.75 120 TRP A CA 1
ATOM 926 C C . TRP A 1 120 ? -2.272 5.904 -2.915 1.00 88.75 120 TRP A C 1
ATOM 928 O O . TRP A 1 120 ? -3.055 5.240 -3.581 1.00 88.75 120 TRP A O 1
ATOM 938 N N . ASP A 1 121 ? -2.510 6.219 -1.643 1.00 74.00 121 ASP A N 1
ATOM 939 C CA . ASP A 1 121 ? -3.723 5.871 -0.880 1.00 74.00 121 ASP A CA 1
ATOM 940 C C . ASP A 1 121 ? -5.027 6.404 -1.516 1.00 74.00 121 ASP A C 1
ATOM 942 O O . ASP A 1 121 ? -6.123 5.931 -1.221 1.00 74.00 121 ASP A O 1
ATOM 946 N N . GLU A 1 122 ? -4.931 7.369 -2.434 1.00 65.62 122 GLU A N 1
ATOM 947 C CA . GLU A 1 122 ? -6.088 8.040 -3.016 1.00 65.62 122 GLU A CA 1
ATOM 948 C C . GLU A 1 122 ? -6.037 8.084 -4.548 1.00 65.62 122 GLU A C 1
ATOM 950 O O . GLU A 1 122 ? -4.990 8.420 -5.106 1.00 65.62 122 GLU A O 1
ATOM 955 N N . PRO A 1 123 ? -7.169 7.856 -5.243 1.00 52.44 123 PRO A N 1
ATOM 956 C CA . PRO A 1 123 ? -7.320 8.343 -6.609 1.00 52.44 123 PRO A CA 1
ATOM 957 C C . PRO A 1 123 ? -7.237 9.878 -6.604 1.00 52.44 123 PRO A C 1
ATOM 959 O O . PRO A 1 123 ? -7.979 10.527 -5.864 1.00 52.44 123 PRO A O 1
ATOM 962 N N . GLY A 1 124 ? -6.349 10.451 -7.421 1.00 49.44 124 GLY A N 1
ATOM 963 C CA . GLY A 1 124 ? -6.342 11.892 -7.706 1.00 49.44 124 GLY A CA 1
ATOM 964 C C . GLY A 1 124 ? -5.580 12.788 -6.723 1.00 49.44 124 GLY A C 1
ATOM 965 O O . GLY A 1 124 ? -5.912 13.959 -6.608 1.00 49.44 124 GLY A O 1
ATOM 966 N N . ARG A 1 125 ? -4.531 12.309 -6.035 1.00 56.16 125 ARG A N 1
ATOM 967 C CA . ARG A 1 125 ? -3.618 13.202 -5.273 1.00 56.16 125 ARG A CA 1
ATOM 968 C C . ARG A 1 125 ? -2.951 14.284 -6.152 1.00 56.16 125 ARG A C 1
ATOM 970 O O . ARG A 1 125 ? -2.471 15.286 -5.626 1.00 56.16 125 ARG A O 1
ATOM 977 N N . ASP A 1 126 ? -2.968 14.070 -7.467 1.00 48.06 126 ASP A N 1
ATOM 978 C CA . ASP A 1 126 ? -2.448 14.968 -8.500 1.00 48.06 126 ASP A CA 1
ATOM 979 C C . ASP A 1 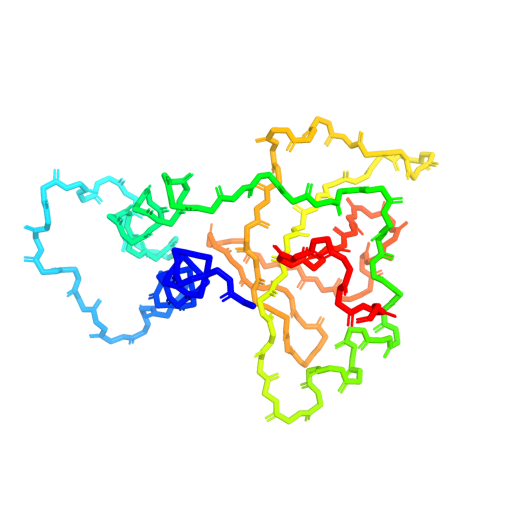126 ? -3.534 15.850 -9.165 1.00 48.06 126 ASP A C 1
ATOM 981 O O . ASP A 1 126 ? -3.211 16.576 -10.107 1.00 48.06 126 ASP A O 1
ATOM 985 N N . GLU A 1 127 ? -4.801 15.775 -8.723 1.00 42.44 127 GLU A N 1
ATOM 986 C CA . GLU A 1 127 ? -5.925 16.625 -9.180 1.00 42.44 127 GLU A CA 1
ATOM 987 C C . GLU A 1 127 ? -6.259 17.763 -8.201 1.00 42.44 127 GLU A C 1
ATOM 989 O O . GLU A 1 127 ? -6.275 17.538 -6.967 1.00 42.44 127 GLU A O 1
#

pLDDT: mean 80.88, std 13.31, range [42.44, 96.06]

Secondary structure (DSSP, 8-state):
--HHHHHHHHHHHHHH--SS------S--TT-STT--HHHHHHHHHHSPPP--SSPPPHHHHHHHTSSS-EEEEEEEB-TTSPBP-GGG-EEEEEETTEEEETTEEEEGGGBTTTEEEE-SSTTTT-

Organism: NCBI:txid106588

Foldseek 3Di:
DPPLLVQLQVLQVQQQDPDPDDPPPPVPPPQCPNQGHPVSNVSSVVRADDFDPPDFDDVVNCCVVQVPHWDKWKKFFADQVLHTDDPVPIFIWTDHPQWTGHRNDIDGVVCDSGTMTIGDSDDPPVD

Radius of gyration: 14.54 Å; chains: 1; bounding box: 31×30×43 Å

Sequence (127 aa):
MDERKELARRLRQMAVTTGDLSCLGCGYERGCSVHGCAVLRRASDLLAPAVDINKPIPLEELRAAAAERPVLVFVLCVDEDGQLVNPEWGEWEMFYGDEFVGNGTYDIAANYGRTFVAFWDEPGRDE